Protein AF-A0A356Q093-F1 (afdb_monomer_lite)

pLDDT: mean 93.08, std 2.96, range [80.5, 96.88]

Foldseek 3Di:
DDPDDDDDDDDDDDFPDDADPVQQADPVPRAGCPPPGPRHGD

Radius of gyration: 12.12 Å; chains: 1; bounding box: 26×22×28 Å

Structure (mmCIF, N/CA/C/O backbone):
data_AF-A0A356Q093-F1
#
_entry.id   AF-A0A356Q093-F1
#
loop_
_atom_site.group_PDB
_atom_site.id
_atom_site.type_symbol
_atom_site.label_atom_id
_atom_site.label_alt_id
_atom_site.label_comp_id
_atom_site.label_asym_id
_atom_site.label_entity_id
_atom_site.label_seq_id
_atom_site.pdbx_PDB_ins_code
_atom_site.Cartn_x
_atom_site.Cartn_y
_atom_site.Cartn_z
_at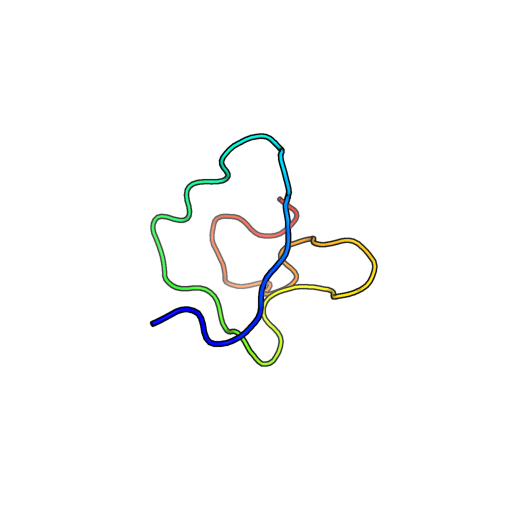om_site.occupancy
_atom_site.B_iso_or_equiv
_atom_site.auth_seq_id
_atom_site.auth_comp_id
_atom_site.auth_asym_id
_atom_site.auth_atom_id
_atom_site.pdbx_PDB_model_num
ATOM 1 N N . MET A 1 1 ? 17.128 9.738 -14.211 1.00 80.50 1 MET A N 1
ATOM 2 C CA . MET A 1 1 ? 17.796 8.484 -13.799 1.00 80.50 1 MET A CA 1
ATOM 3 C C . MET A 1 1 ? 16.726 7.559 -13.243 1.00 80.50 1 MET A C 1
ATOM 5 O O . MET A 1 1 ? 15.997 8.000 -12.368 1.00 80.50 1 MET A O 1
ATOM 9 N N . ILE A 1 2 ? 16.585 6.347 -13.785 1.00 88.38 2 ILE A N 1
ATOM 10 C CA . ILE A 1 2 ? 15.682 5.302 -13.269 1.00 88.38 2 ILE A CA 1
ATOM 11 C C . ILE A 1 2 ? 16.505 4.423 -12.315 1.00 88.38 2 ILE A C 1
ATOM 13 O O . ILE A 1 2 ? 17.594 3.998 -12.696 1.00 88.38 2 ILE A O 1
ATOM 17 N N . LEU A 1 3 ? 16.021 4.194 -11.088 1.00 89.56 3 LEU A N 1
ATOM 18 C CA . LEU A 1 3 ? 16.716 3.381 -10.072 1.00 89.56 3 LEU A CA 1
ATOM 19 C C . LEU A 1 3 ? 16.423 1.879 -10.220 1.00 89.56 3 LEU A C 1
ATOM 21 O O . LEU A 1 3 ? 17.295 1.057 -9.964 1.00 89.56 3 LEU A O 1
ATOM 25 N N . ALA A 1 4 ? 15.219 1.537 -10.681 1.00 89.88 4 ALA A N 1
ATOM 26 C CA . ALA A 1 4 ? 14.803 0.196 -11.076 1.00 89.88 4 ALA A CA 1
ATOM 27 C C . ALA A 1 4 ? 13.751 0.330 -12.190 1.00 89.88 4 ALA A C 1
ATOM 29 O O . ALA A 1 4 ? 12.843 1.152 -12.071 1.00 89.88 4 ALA A O 1
ATOM 30 N N . GLY A 1 5 ? 13.923 -0.401 -13.295 1.00 93.88 5 GLY A N 1
ATOM 31 C CA . GLY A 1 5 ? 13.004 -0.367 -14.438 1.00 93.88 5 GLY A CA 1
ATOM 32 C C . GLY A 1 5 ? 11.867 -1.382 -14.314 1.00 93.88 5 GLY A C 1
ATOM 33 O O . GLY A 1 5 ? 11.994 -2.372 -13.598 1.00 93.88 5 GLY A O 1
ATOM 34 N N . GLY A 1 6 ? 10.779 -1.142 -15.043 1.00 93.25 6 GLY A N 1
ATOM 35 C CA . GLY A 1 6 ? 9.602 -2.007 -15.115 1.00 93.25 6 GLY A CA 1
ATOM 36 C C . GLY A 1 6 ? 8.416 -1.254 -15.716 1.00 93.25 6 GLY A C 1
ATOM 37 O O . GLY A 1 6 ? 8.411 -0.025 -15.699 1.00 93.25 6 GLY A O 1
ATOM 38 N N . ASP A 1 7 ? 7.444 -1.993 -16.247 1.00 93.81 7 ASP A N 1
ATOM 39 C CA . ASP A 1 7 ? 6.168 -1.457 -16.729 1.00 93.81 7 ASP A CA 1
ATOM 40 C C . ASP A 1 7 ? 5.047 -2.009 -15.843 1.00 93.81 7 ASP A C 1
ATOM 42 O O . ASP A 1 7 ? 4.991 -3.214 -15.582 1.00 93.81 7 ASP A O 1
ATOM 46 N N . SER A 1 8 ? 4.169 -1.136 -15.357 1.00 89.19 8 SER A N 1
ATOM 47 C CA . SER A 1 8 ? 3.016 -1.508 -14.537 1.00 89.19 8 SER A CA 1
ATOM 48 C C . SER A 1 8 ? 1.821 -0.612 -14.849 1.00 89.19 8 SER A C 1
ATOM 50 O O . SER A 1 8 ? 1.965 0.508 -15.337 1.00 89.19 8 SER A O 1
ATOM 52 N N . GLY A 1 9 ? 0.620 -1.124 -14.588 1.00 93.00 9 GLY A N 1
ATOM 53 C CA . GLY A 1 9 ? -0.629 -0.407 -14.807 1.00 93.00 9 GLY A CA 1
ATOM 54 C C . GLY A 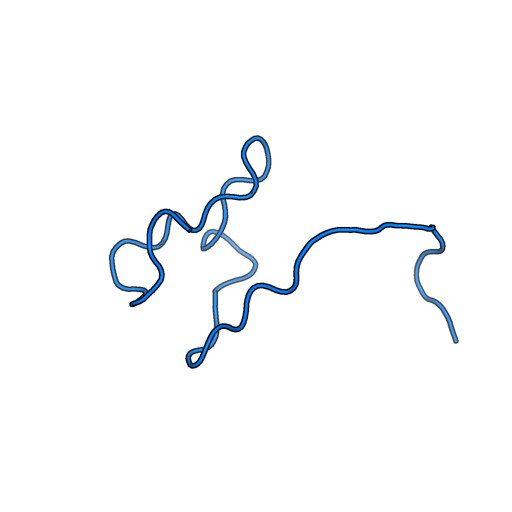1 9 ? -1.682 -0.826 -13.790 1.00 93.00 9 GLY A C 1
ATOM 55 O O . GLY A 1 9 ? -1.618 -1.922 -13.236 1.00 93.00 9 GLY A O 1
ATOM 56 N N . GLY A 1 10 ? -2.636 0.062 -13.545 1.00 91.31 10 GLY A N 1
ATOM 57 C CA . GLY A 1 10 ? -3.699 -0.112 -12.566 1.00 91.31 10 GLY A CA 1
ATOM 58 C C . GLY A 1 10 ? -4.401 1.213 -12.300 1.00 91.31 10 GLY A C 1
ATOM 59 O O . GLY A 1 10 ? -3.971 2.263 -12.788 1.00 91.31 10 GLY A O 1
ATOM 60 N N . ASP A 1 11 ? -5.481 1.152 -11.533 1.00 93.44 11 ASP A N 1
ATOM 61 C CA . ASP A 1 11 ? -6.198 2.351 -11.119 1.00 93.44 11 ASP A CA 1
ATOM 62 C C . ASP A 1 11 ? -5.367 3.171 -10.125 1.00 93.44 11 ASP A C 1
ATOM 64 O O . ASP A 1 11 ? -4.568 2.643 -9.348 1.00 93.44 11 ASP A O 1
ATOM 68 N N . ILE A 1 12 ? -5.558 4.490 -10.151 1.00 92.50 12 ILE A N 1
ATOM 69 C CA . ILE A 1 12 ? -4.892 5.396 -9.216 1.00 92.50 12 ILE A CA 1
ATOM 70 C C . ILE A 1 12 ? -5.654 5.379 -7.890 1.00 92.50 12 ILE A C 1
ATO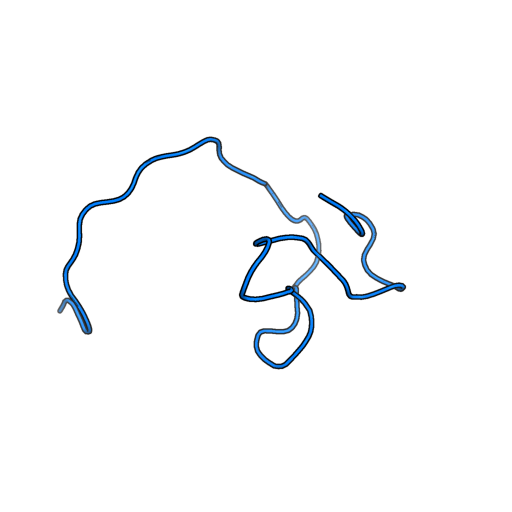M 72 O O . ILE A 1 12 ? -6.809 5.801 -7.830 1.00 92.50 12 ILE A O 1
ATOM 76 N N . LEU A 1 13 ? -4.972 4.980 -6.816 1.00 91.56 13 LEU A N 1
ATOM 77 C CA . LEU A 1 13 ? -5.416 5.202 -5.442 1.00 91.56 13 LEU A CA 1
ATOM 78 C C . LEU A 1 13 ? -4.790 6.502 -4.913 1.00 91.56 13 LEU A C 1
ATOM 80 O O . LEU A 1 13 ? -3.569 6.609 -4.797 1.00 91.56 13 LEU A O 1
ATOM 84 N N . VAL A 1 14 ? -5.618 7.506 -4.615 1.00 94.12 14 VAL A N 1
ATOM 85 C CA . VAL A 1 14 ? -5.159 8.798 -4.078 1.00 94.12 14 VAL A CA 1
ATOM 86 C C . VAL A 1 14 ? -5.256 8.782 -2.556 1.00 94.12 14 VAL A C 1
ATOM 88 O O . VAL A 1 14 ? -6.356 8.832 -2.019 1.00 94.12 14 VAL A O 1
ATOM 91 N N . CYS A 1 15 ? -4.114 8.791 -1.868 1.00 94.19 15 CYS A N 1
ATOM 92 C CA . CYS A 1 15 ? -4.065 8.954 -0.413 1.00 94.19 15 CYS A CA 1
ATOM 93 C C . CYS A 1 15 ? -3.892 10.435 -0.054 1.00 94.19 15 CYS A C 1
ATOM 95 O O . CYS A 1 15 ? -2.911 11.073 -0.447 1.00 9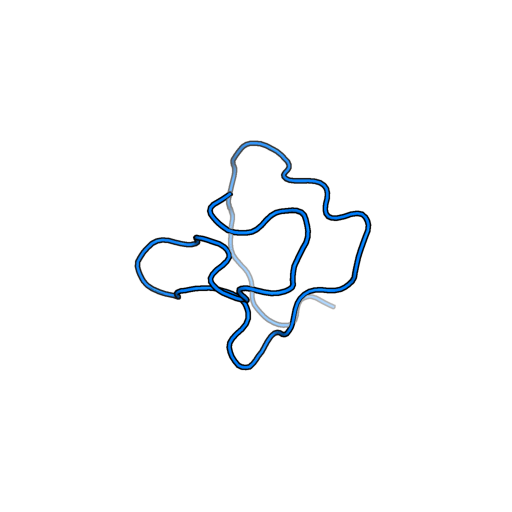4.19 15 CYS A O 1
ATOM 97 N N . HIS A 1 16 ? -4.825 10.993 0.719 1.00 94.00 16 HIS A N 1
ATOM 98 C CA . HIS A 1 16 ? -4.730 12.383 1.189 1.00 94.00 16 HIS A CA 1
ATOM 99 C C . HIS A 1 16 ? -3.790 12.555 2.391 1.00 94.00 16 HIS A C 1
ATOM 101 O O . HIS A 1 16 ? -3.388 13.676 2.709 1.00 94.00 16 HIS A O 1
ATOM 107 N N . GLN A 1 17 ? -3.432 11.453 3.051 1.00 95.00 17 GLN A N 1
ATOM 108 C CA . GLN A 1 17 ? -2.428 11.401 4.107 1.00 95.00 17 GLN A CA 1
ATOM 109 C C . GLN A 1 17 ? -1.261 10.508 3.674 1.00 95.00 17 GLN A C 1
ATOM 111 O O . GLN A 1 17 ? -1.390 9.667 2.787 1.00 95.00 17 GLN A O 1
ATOM 116 N N . GLY A 1 18 ? -0.088 10.739 4.266 1.00 94.62 18 GLY A N 1
ATOM 117 C CA . GLY A 1 18 ? 1.080 9.903 4.003 1.00 94.62 18 GLY A CA 1
ATOM 118 C C . GLY A 1 18 ? 0.899 8.511 4.603 1.00 94.62 18 GLY A C 1
ATOM 119 O O . GLY A 1 18 ? 0.508 8.393 5.762 1.00 94.62 18 GLY A O 1
ATOM 120 N N . ILE A 1 19 ?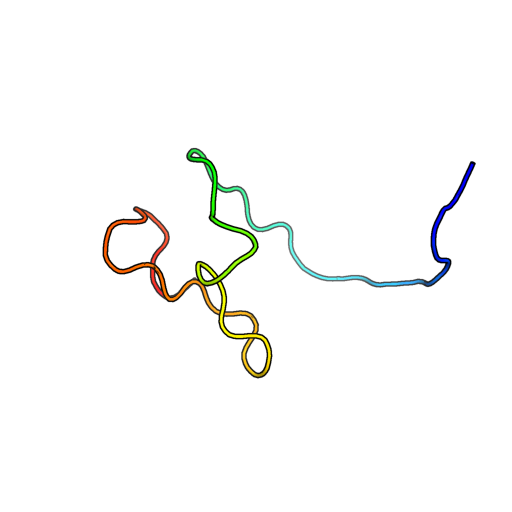 1.244 7.478 3.833 1.00 94.88 19 ILE A N 1
ATOM 121 C CA . ILE A 1 19 ? 1.249 6.083 4.278 1.00 94.88 19 ILE A CA 1
ATOM 122 C C . ILE A 1 19 ? 2.676 5.615 4.586 1.00 94.88 19 ILE A C 1
ATOM 124 O O . ILE A 1 19 ? 3.635 5.986 3.905 1.00 94.88 19 ILE A O 1
ATOM 128 N N . SER A 1 20 ? 2.831 4.796 5.628 1.00 91.94 20 SER A N 1
ATOM 129 C CA . SER A 1 20 ? 4.134 4.244 6.000 1.00 91.94 20 SER A CA 1
ATOM 130 C C . SER A 1 20 ? 4.607 3.194 4.998 1.00 91.94 20 SER A C 1
ATOM 132 O O . SER A 1 20 ? 3.935 2.191 4.761 1.00 91.94 20 SER A O 1
ATOM 134 N N . PHE A 1 21 ? 5.829 3.370 4.496 1.00 87.56 21 PHE A N 1
ATOM 135 C CA . PHE A 1 21 ? 6.502 2.358 3.682 1.00 87.56 21 PHE A CA 1
ATOM 136 C C . PHE A 1 21 ? 6.866 1.091 4.482 1.00 87.56 21 PHE A C 1
ATOM 138 O O . PHE A 1 21 ? 6.919 0.002 3.925 1.00 87.56 21 PHE A O 1
ATOM 145 N N . TRP A 1 22 ? 7.086 1.203 5.797 1.00 91.50 22 TRP A N 1
ATOM 146 C CA . TRP A 1 22 ? 7.604 0.116 6.644 1.00 91.50 22 TRP A CA 1
ATOM 147 C C . TRP A 1 22 ? 6.519 -0.655 7.410 1.00 91.50 22 TRP A C 1
ATOM 149 O O . TRP A 1 22 ? 6.786 -1.197 8.480 1.00 91.50 22 TRP A O 1
ATOM 159 N N . GLY A 1 23 ? 5.292 -0.683 6.891 1.00 92.50 23 GLY A N 1
ATOM 160 C CA . GLY A 1 23 ? 4.192 -1.421 7.525 1.00 92.50 23 GLY A CA 1
ATOM 161 C C . GLY A 1 23 ? 2.802 -0.824 7.341 1.00 92.50 23 GLY A C 1
ATOM 162 O O . GLY A 1 23 ? 1.880 -1.257 8.019 1.00 92.50 23 GLY A O 1
ATOM 163 N N . GLY A 1 24 ? 2.634 0.171 6.467 1.00 95.56 24 GLY A N 1
ATOM 164 C CA . GLY A 1 24 ? 1.313 0.707 6.145 1.00 95.56 24 GLY A CA 1
ATOM 165 C C . GLY A 1 24 ? 0.546 -0.115 5.109 1.00 95.56 24 GLY A C 1
ATOM 166 O O . GLY A 1 24 ? -0.664 0.048 4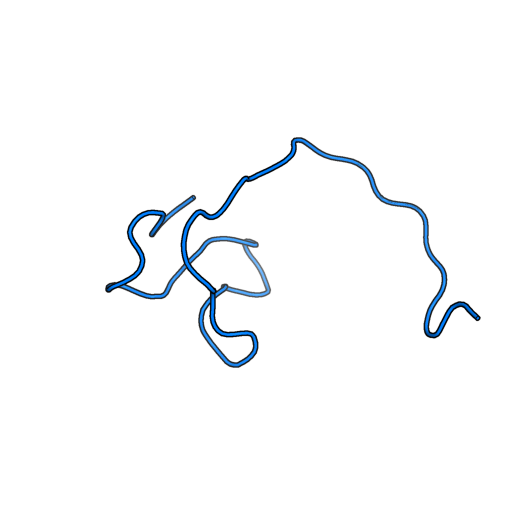.991 1.00 95.56 24 GLY A O 1
ATOM 167 N N . VAL A 1 25 ? 1.228 -0.999 4.375 1.00 96.50 25 VAL A N 1
ATOM 168 C CA . VAL A 1 25 ? 0.659 -1.794 3.279 1.00 96.50 25 VAL A CA 1
ATOM 169 C C . VAL A 1 25 ? 1.091 -3.251 3.419 1.00 96.50 25 VAL A C 1
ATOM 171 O O . VAL A 1 25 ? 2.259 -3.528 3.696 1.00 96.50 25 VAL A O 1
ATOM 174 N N . ASP A 1 26 ? 0.154 -4.171 3.224 1.00 95.44 26 ASP A N 1
ATOM 175 C CA . ASP A 1 26 ? 0.431 -5.601 3.107 1.00 95.44 26 ASP A CA 1
ATOM 176 C C . ASP A 1 26 ? 1.079 -5.895 1.736 1.00 95.44 26 ASP A C 1
ATOM 178 O O . ASP A 1 26 ? 0.455 -5.629 0.705 1.00 95.44 26 ASP A O 1
ATOM 182 N N . PRO A 1 27 ? 2.313 -6.432 1.686 1.00 92.69 27 PRO A N 1
ATOM 183 C CA . PRO A 1 27 ? 3.028 -6.675 0.433 1.00 92.69 27 PRO A CA 1
ATOM 184 C C . PRO A 1 27 ? 2.385 -7.749 -0.455 1.00 92.69 27 PRO A C 1
ATOM 186 O O . PRO A 1 27 ? 2.597 -7.723 -1.667 1.00 92.69 27 PRO A O 1
ATOM 189 N N . ASP A 1 28 ? 1.606 -8.672 0.114 1.00 95.19 28 ASP A N 1
ATOM 190 C CA . ASP A 1 28 ? 1.008 -9.777 -0.638 1.00 95.19 28 ASP A CA 1
ATOM 191 C C . ASP A 1 28 ? -0.326 -9.364 -1.266 1.00 95.19 28 ASP A C 1
ATOM 193 O O . ASP A 1 28 ? -0.660 -9.773 -2.380 1.00 95.19 28 ASP A O 1
ATOM 197 N N . THR A 1 29 ? -1.098 -8.534 -0.560 1.00 93.31 29 THR A N 1
ATOM 198 C CA . THR A 1 29 ? -2.442 -8.122 -0.998 1.00 93.31 29 THR A CA 1
ATOM 199 C C . THR A 1 29 ? -2.511 -6.699 -1.537 1.00 93.31 29 THR A C 1
ATOM 201 O O . THR A 1 29 ? -3.533 -6.324 -2.109 1.00 93.31 29 THR A O 1
ATOM 204 N N . SER A 1 30 ? -1.438 -5.918 -1.380 1.00 91.19 30 SER A N 1
ATOM 205 C CA . SER A 1 30 ? -1.364 -4.485 -1.700 1.00 91.19 30 SER A CA 1
ATOM 206 C C . SER A 1 30 ? -2.371 -3.607 -0.946 1.00 91.19 30 SER A C 1
ATOM 208 O O . SER A 1 30 ? -2.577 -2.459 -1.331 1.00 91.19 30 SER A O 1
ATOM 210 N N . ARG A 1 31 ? -2.978 -4.120 0.132 1.00 95.12 31 ARG A N 1
ATOM 211 C CA . ARG A 1 31 ? -3.967 -3.383 0.925 1.00 95.12 31 ARG A CA 1
ATOM 212 C C . ARG A 1 31 ? -3.334 -2.499 1.978 1.00 95.12 31 ARG A C 1
ATOM 214 O O . ARG A 1 31 ? -2.358 -2.899 2.617 1.00 95.12 31 ARG A O 1
ATOM 221 N N . ILE A 1 32 ? -3.950 -1.353 2.244 1.00 96.50 32 ILE A N 1
ATOM 222 C CA . ILE A 1 32 ? -3.571 -0.501 3.376 1.00 96.50 32 ILE A CA 1
ATOM 223 C C . ILE A 1 32 ? -3.975 -1.188 4.691 1.00 96.50 32 ILE A C 1
ATOM 225 O O . ILE A 1 32 ? -5.159 -1.390 4.948 1.00 96.50 32 ILE A O 1
ATOM 229 N N . ILE A 1 33 ? -2.997 -1.516 5.540 1.00 96.88 33 ILE A N 1
ATOM 230 C CA . ILE A 1 33 ? -3.190 -2.213 6.830 1.00 96.88 33 ILE A CA 1
ATOM 231 C C . ILE A 1 33 ? -2.926 -1.331 8.057 1.00 96.88 33 ILE A C 1
ATOM 233 O O . ILE A 1 33 ? -3.088 -1.779 9.192 1.00 96.88 33 ILE A O 1
ATOM 237 N N . ASP A 1 34 ? -2.531 -0.071 7.859 1.00 95.81 34 ASP A N 1
ATOM 238 C CA . ASP A 1 34 ? -2.455 0.890 8.959 1.00 95.81 34 ASP A CA 1
ATOM 239 C C . ASP A 1 34 ? -3.865 1.231 9.456 1.00 95.81 34 ASP A C 1
ATOM 241 O O . ASP A 1 34 ? -4.615 1.948 8.796 1.00 95.81 34 ASP A O 1
ATOM 245 N N . ALA A 1 35 ? -4.216 0.723 10.639 1.00 95.12 35 ALA A N 1
ATOM 246 C CA . ALA A 1 35 ? -5.535 0.885 11.246 1.00 95.12 35 ALA A CA 1
ATOM 247 C C . ALA A 1 35 ? -5.925 2.348 11.530 1.00 95.12 35 ALA A C 1
ATOM 249 O O . ALA A 1 35 ? -7.106 2.630 11.737 1.00 95.12 35 ALA A O 1
ATOM 250 N N . HIS A 1 36 ? -4.962 3.272 11.570 1.00 93.88 36 HIS A N 1
ATOM 251 C CA . HIS A 1 36 ? -5.225 4.695 11.793 1.00 93.88 36 HIS A CA 1
ATOM 252 C C . HIS A 1 36 ? -5.285 5.501 10.493 1.00 93.88 36 HIS A C 1
ATOM 254 O O . HIS A 1 36 ? -5.604 6.691 10.535 1.00 93.88 36 HIS A O 1
ATOM 260 N N . HIS A 1 37 ? -4.974 4.889 9.349 1.00 94.44 37 HIS A N 1
ATOM 261 C CA . HIS A 1 37 ? -5.036 5.566 8.063 1.00 94.44 37 HIS A CA 1
ATOM 262 C C . HIS A 1 37 ? -6.501 5.697 7.608 1.00 94.44 37 HIS A C 1
ATOM 264 O O . HIS A 1 37 ? -7.260 4.731 7.707 1.00 94.44 37 HIS A O 1
ATOM 270 N N . PRO A 1 38 ? -6.929 6.861 7.087 1.00 94.94 38 PRO A N 1
ATOM 271 C CA . PRO A 1 38 ? -8.313 7.074 6.648 1.00 94.94 38 PRO A CA 1
ATOM 272 C C . PRO A 1 38 ? -8.736 6.099 5.544 1.00 94.94 38 PRO A C 1
ATOM 274 O O . PRO A 1 38 ? -9.893 5.696 5.492 1.00 94.94 38 PRO A O 1
ATOM 277 N N . ASP A 1 39 ? -7.780 5.689 4.711 1.00 95.69 39 ASP A N 1
ATOM 278 C CA . ASP A 1 39 ? -7.989 4.762 3.597 1.00 95.69 39 ASP A CA 1
ATOM 279 C C . ASP A 1 39 ? -7.706 3.289 3.982 1.00 95.69 39 ASP A C 1
ATOM 281 O O . ASP A 1 39 ? -7.402 2.468 3.122 1.00 95.69 39 ASP A O 1
ATOM 285 N N . HIS A 1 40 ? -7.745 2.932 5.273 1.00 95.69 40 HIS A N 1
ATOM 286 C CA . HIS A 1 40 ? -7.506 1.558 5.733 1.00 95.69 40 HIS A CA 1
ATOM 287 C C . HIS A 1 40 ? -8.411 0.533 5.020 1.00 95.69 40 HIS A C 1
ATOM 289 O O . HIS A 1 40 ? -9.639 0.646 5.033 1.00 95.69 40 HIS A O 1
ATOM 295 N N . GLY A 1 41 ? -7.797 -0.503 4.441 1.00 93.00 41 GLY A N 1
ATOM 296 C CA . GLY A 1 41 ? -8.453 -1.577 3.692 1.00 93.00 41 GLY A CA 1
ATOM 297 C C . GLY A 1 41 ? -8.621 -1.334 2.188 1.00 93.00 41 GLY A C 1
ATOM 298 O O . GLY A 1 41 ? -9.056 -2.267 1.500 1.00 93.00 41 GLY A O 1
ATOM 299 N N . ALA A 1 42 ? -8.288 -0.133 1.697 1.00 91.88 42 ALA A N 1
ATOM 300 C CA . ALA A 1 42 ? -8.188 0.160 0.266 1.00 91.88 42 ALA A CA 1
ATOM 301 C C . ALA A 1 42 ? -7.098 -0.679 -0.413 1.00 91.88 42 ALA A C 1
ATOM 303 O O . ALA A 1 42 ? -6.093 -1.006 0.268 1.00 91.88 42 ALA A O 1
#

Sequence (42 aa):
MILAGGDSGGDILVCHQGISFWGGVDPDTSRIIDAHHPDHGA

Secondary structure (DSSP, 8-state):
--SS-----------SSPPPTTTSB-TTT--B--TTSTTTT-